Protein AF-A0A7K2X7X2-F1 (afdb_monomer_lite)

Foldseek 3Di:
DDPVLVVLVVVLVVLVVCLVPDPCCVVDLVVVVVSLVVSVVSLLVNLQVDLVSLLVLLVNLLSLLVSPDPVRSVVVLVVSLVSSLVSNVVVVDDDDVCNNCNSVVSNVVSVCVSVVVVVVVVVVVVVVVVVVVVVVVVVVVVVVVVVVVVVVVVVVVVVVVVVVVVVVVVVVD

Secondary structure (DSSP, 8-state):
--HHHHHHHHHHHHHHHHHHH-HHHHH-HHHHHHHHHHHHHHHHHHHHH-GGGGGGHHHHHHHHHHHS-HHHHHHHHHHHHHHHHHHHHHTT----HHHHHHHHHHHHHHHHHHHHHHHHHHHHHHHHHHHHHHHHHHHHHHHHHHHHHHHHHHHHHHHHHHHHHHHHHHT--

Structure (mmCIF, N/CA/C/O backbone):
data_AF-A0A7K2X7X2-F1
#
_entry.id   AF-A0A7K2X7X2-F1
#
loop_
_atom_site.group_PDB
_atom_site.id
_atom_site.type_symbol
_atom_site.label_atom_id
_atom_site.label_alt_id
_atom_site.label_comp_id
_atom_site.label_asym_id
_atom_site.label_entity_id
_atom_site.label_seq_id
_atom_site.pdbx_PDB_ins_code
_atom_site.Cartn_x
_atom_site.Cartn_y
_atom_site.Cartn_z
_atom_site.occupancy
_atom_site.B_iso_or_equiv
_atom_site.auth_seq_id
_atom_site.auth_comp_id
_atom_site.auth_asym_id
_atom_site.auth_atom_id
_atom_site.pdbx_PDB_model_num
ATOM 1 N N . HIS A 1 1 ? 18.789 12.601 -29.238 1.00 53.81 1 HIS A N 1
ATOM 2 C CA . HIS A 1 1 ? 17.573 12.001 -28.653 1.00 53.81 1 HIS A CA 1
ATOM 3 C C . HIS A 1 1 ? 16.660 11.541 -29.780 1.00 53.81 1 HIS A C 1
ATOM 5 O O . HIS A 1 1 ? 16.296 12.354 -30.618 1.00 53.81 1 HIS A O 1
ATOM 11 N N . SER A 1 2 ? 16.408 10.235 -29.891 1.00 69.38 2 SER A N 1
ATOM 12 C CA . SER A 1 2 ? 15.693 9.635 -31.024 1.00 69.38 2 SER A CA 1
ATOM 13 C C . SER A 1 2 ? 14.182 9.876 -30.909 1.00 69.38 2 SER A C 1
ATOM 15 O O . SER A 1 2 ? 13.609 9.716 -29.833 1.00 69.38 2 SER A O 1
ATOM 17 N N . ALA A 1 3 ? 13.518 10.219 -32.018 1.00 77.25 3 ALA A N 1
ATOM 18 C CA . ALA A 1 3 ? 12.056 10.370 -32.086 1.00 77.25 3 ALA A CA 1
ATOM 19 C C . ALA A 1 3 ? 11.293 9.114 -31.602 1.00 77.25 3 ALA A C 1
ATOM 21 O O . ALA A 1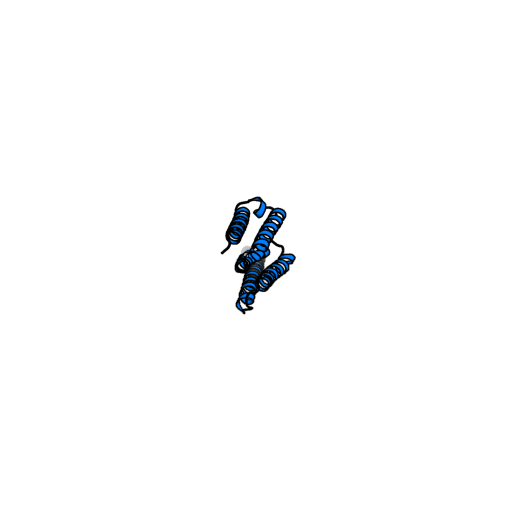 3 ? 10.156 9.195 -31.149 1.00 77.25 3 ALA A O 1
ATOM 22 N N . ALA A 1 4 ? 11.946 7.948 -31.647 1.00 77.50 4 ALA A N 1
ATOM 23 C CA . ALA A 1 4 ? 11.434 6.700 -31.093 1.00 77.50 4 ALA A CA 1
ATOM 24 C C . ALA A 1 4 ? 11.291 6.735 -29.559 1.00 77.50 4 ALA A C 1
ATOM 26 O O . ALA A 1 4 ? 10.305 6.231 -29.026 1.00 77.50 4 ALA A O 1
ATOM 27 N N . GLY A 1 5 ? 12.234 7.356 -28.841 1.00 75.56 5 GLY A N 1
ATOM 28 C CA . GLY A 1 5 ? 12.178 7.463 -27.381 1.00 75.56 5 GLY A CA 1
ATOM 29 C C . GLY A 1 5 ? 11.049 8.379 -26.905 1.00 75.56 5 GLY A C 1
ATOM 30 O O . GLY A 1 5 ? 10.326 8.038 -25.972 1.00 75.56 5 GLY A O 1
ATOM 31 N N . THR A 1 6 ? 10.838 9.509 -27.586 1.00 79.94 6 THR A N 1
ATOM 32 C CA . THR A 1 6 ? 9.730 10.426 -27.272 1.00 79.94 6 THR A CA 1
ATOM 33 C C . THR A 1 6 ? 8.373 9.810 -27.602 1.00 79.94 6 THR A C 1
ATOM 35 O O . THR A 1 6 ? 7.441 9.940 -26.809 1.00 79.94 6 THR A O 1
ATOM 38 N N . ALA A 1 7 ? 8.264 9.075 -28.713 1.00 81.62 7 ALA A N 1
ATOM 39 C CA . ALA A 1 7 ? 7.056 8.327 -29.052 1.00 81.62 7 ALA A CA 1
ATOM 40 C C . ALA A 1 7 ? 6.737 7.246 -28.004 1.00 81.62 7 ALA A C 1
ATOM 42 O O . ALA A 1 7 ? 5.599 7.152 -27.548 1.00 81.62 7 ALA A O 1
ATOM 43 N N . ALA A 1 8 ? 7.733 6.474 -27.557 1.00 79.38 8 ALA A N 1
ATOM 44 C CA . ALA A 1 8 ? 7.544 5.451 -26.527 1.00 79.38 8 ALA A CA 1
ATOM 45 C C . ALA A 1 8 ? 7.138 6.045 -25.164 1.00 79.38 8 ALA A C 1
ATOM 47 O O . ALA A 1 8 ? 6.266 5.495 -24.482 1.00 79.38 8 ALA A O 1
ATOM 48 N N . ALA A 1 9 ? 7.706 7.196 -24.789 1.00 81.56 9 ALA A N 1
ATOM 49 C CA . ALA A 1 9 ? 7.307 7.928 -23.588 1.00 81.56 9 ALA A CA 1
ATOM 50 C C . ALA A 1 9 ? 5.863 8.443 -23.684 1.00 81.56 9 ALA A C 1
ATOM 52 O O . ALA A 1 9 ? 5.085 8.265 -22.746 1.00 81.56 9 ALA A O 1
ATOM 53 N N . ALA A 1 10 ? 5.474 9.009 -24.832 1.00 83.75 10 ALA A N 1
ATOM 54 C CA . ALA A 1 10 ? 4.109 9.469 -25.074 1.00 83.75 10 ALA A CA 1
ATOM 55 C C . ALA A 1 10 ? 3.097 8.313 -25.027 1.00 83.75 10 ALA A C 1
ATOM 57 O O . ALA A 1 10 ? 2.053 8.441 -24.390 1.00 83.75 10 ALA A O 1
ATOM 58 N N . VAL A 1 11 ? 3.426 7.161 -25.624 1.00 83.62 11 VAL A N 1
ATOM 59 C CA . VAL A 1 11 ? 2.599 5.944 -25.558 1.0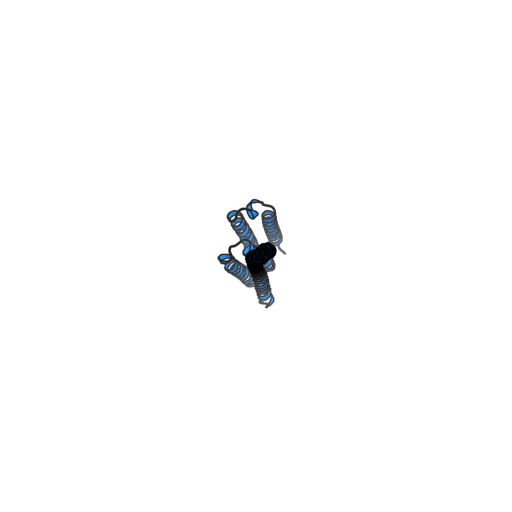0 83.62 11 VAL A CA 1
ATOM 60 C C . VAL A 1 11 ? 2.459 5.461 -24.117 1.00 83.62 11 VAL A C 1
ATOM 62 O O . VAL A 1 11 ? 1.346 5.203 -23.668 1.00 83.62 11 VAL A O 1
ATOM 65 N N . THR A 1 12 ? 3.554 5.393 -23.359 1.00 82.94 12 THR A N 1
ATOM 66 C CA . THR A 1 12 ? 3.519 4.961 -21.952 1.00 82.94 12 THR A CA 1
ATOM 67 C C . THR A 1 12 ? 2.684 5.917 -21.096 1.00 82.94 12 THR A C 1
ATOM 69 O O . THR A 1 12 ? 1.863 5.471 -20.294 1.00 82.94 12 THR A O 1
ATOM 72 N N . GLY A 1 13 ? 2.818 7.230 -21.312 1.00 81.94 13 GLY A N 1
ATOM 73 C CA . GLY A 1 13 ? 1.994 8.246 -20.657 1.00 81.94 13 GLY A CA 1
ATOM 74 C C . GLY A 1 13 ? 0.509 8.133 -21.017 1.00 81.94 13 GLY A C 1
ATOM 75 O O . GLY A 1 13 ? -0.345 8.212 -20.135 1.00 81.94 13 GLY A O 1
ATOM 76 N N . ALA A 1 14 ? 0.187 7.873 -22.286 1.00 83.00 14 ALA A N 1
ATOM 77 C CA . ALA A 1 14 ? -1.187 7.669 -22.740 1.00 83.00 14 ALA A CA 1
ATOM 78 C C . ALA A 1 14 ? -1.810 6.395 -22.147 1.00 83.00 14 ALA A C 1
ATOM 80 O O . ALA A 1 14 ? -2.950 6.429 -21.687 1.00 83.00 14 ALA A O 1
ATOM 81 N N . VAL A 1 15 ? -1.060 5.287 -22.088 1.00 83.56 15 VAL A N 1
ATOM 82 C CA . VAL A 1 15 ? -1.498 4.046 -21.428 1.00 83.56 15 VAL A CA 1
ATOM 83 C C . VAL A 1 15 ? -1.739 4.292 -19.940 1.00 83.56 15 VAL A C 1
ATOM 85 O O . VAL A 1 15 ? -2.758 3.848 -19.405 1.00 83.56 15 VAL A O 1
ATOM 88 N N . TYR A 1 16 ? -0.852 5.039 -19.277 1.00 83.50 16 TYR A N 1
ATOM 89 C CA . TYR A 1 16 ? -1.020 5.408 -17.874 1.00 83.50 16 TYR A CA 1
ATOM 90 C C . TYR A 1 16 ? -2.309 6.217 -17.648 1.00 83.50 16 TYR A C 1
ATOM 92 O O . TYR A 1 16 ? -3.140 5.838 -16.820 1.00 83.50 16 TYR A O 1
ATOM 100 N N . ALA A 1 17 ? -2.522 7.276 -18.438 1.00 82.00 17 ALA A N 1
ATOM 101 C CA . ALA A 1 17 ? -3.706 8.130 -18.352 1.00 82.00 17 ALA A CA 1
ATOM 102 C C . ALA A 1 17 ? -5.005 7.369 -18.674 1.00 82.00 17 ALA A C 1
ATOM 104 O O . ALA A 1 17 ? -6.019 7.533 -17.992 1.00 82.00 17 ALA A O 1
ATOM 105 N N . ALA A 1 18 ? -4.981 6.479 -19.669 1.00 79.88 18 ALA A N 1
ATOM 106 C CA . ALA A 1 18 ? -6.123 5.629 -19.988 1.00 79.88 18 ALA A CA 1
ATOM 107 C C . ALA A 1 18 ? -6.530 4.775 -18.777 1.00 79.88 18 ALA A C 1
ATOM 109 O O . ALA A 1 18 ? -7.711 4.683 -18.456 1.00 79.88 18 ALA A O 1
ATOM 110 N N . GLY A 1 19 ? -5.568 4.226 -18.033 1.00 75.44 19 GLY A N 1
ATOM 111 C CA . GLY A 1 19 ? -5.849 3.466 -16.814 1.00 75.44 19 GLY A CA 1
ATOM 112 C C . GLY A 1 19 ? -6.522 4.272 -15.711 1.00 75.44 19 GLY A C 1
ATOM 113 O O . GLY A 1 19 ? -7.444 3.771 -15.069 1.00 75.44 19 GLY A O 1
ATOM 114 N N . SER A 1 20 ? -6.107 5.528 -15.510 1.00 74.06 20 SER A N 1
ATOM 115 C CA . SER A 1 20 ? -6.731 6.404 -14.510 1.00 74.06 20 SER A CA 1
ATOM 116 C C . SER A 1 20 ? -8.150 6.833 -14.888 1.00 74.06 20 SER A C 1
ATOM 118 O O . SER A 1 20 ? -8.965 7.079 -13.999 1.00 74.06 20 SER A O 1
ATOM 120 N N . HIS A 1 21 ? -8.459 6.898 -16.186 1.00 74.94 21 HIS A N 1
ATOM 121 C CA . HIS A 1 21 ? -9.760 7.344 -16.689 1.00 74.94 21 HIS A CA 1
ATOM 122 C C . HIS A 1 21 ? -10.742 6.211 -17.000 1.00 74.94 21 HIS A C 1
ATOM 124 O O . HIS A 1 21 ? -11.929 6.486 -17.145 1.00 74.94 21 HIS A O 1
ATOM 130 N N . LEU A 1 22 ? -10.294 4.954 -17.077 1.00 74.38 22 LEU A N 1
ATOM 131 C CA . LEU A 1 22 ? -11.150 3.808 -17.385 1.00 74.38 22 LEU A CA 1
ATOM 132 C C . LEU A 1 22 ? -11.790 3.225 -16.107 1.00 74.38 22 LEU A C 1
ATOM 134 O O . LEU A 1 22 ? -11.104 2.569 -15.317 1.00 74.38 22 LEU A O 1
ATOM 138 N N . PRO A 1 23 ? -13.122 3.353 -15.915 1.00 70.12 23 PRO A N 1
ATOM 139 C CA . PRO A 1 23 ? -13.826 2.767 -14.769 1.00 70.12 23 PRO A CA 1
ATOM 140 C C . PRO A 1 23 ? -13.592 1.255 -14.564 1.00 70.12 23 PRO A C 1
ATOM 142 O O . PRO A 1 23 ? -13.453 0.846 -13.409 1.00 70.12 23 PRO A O 1
ATOM 145 N N . PRO A 1 24 ? -13.479 0.415 -15.623 1.00 69.75 24 PRO A N 1
ATOM 146 C CA . PRO A 1 24 ? -13.224 -1.021 -15.481 1.00 69.75 24 PRO A CA 1
ATOM 147 C C . PRO A 1 24 ? -11.922 -1.362 -14.753 1.00 69.75 24 PRO A C 1
ATOM 149 O O . PRO A 1 24 ? -11.857 -2.377 -14.064 1.00 69.75 24 PRO A O 1
ATOM 152 N N . VAL A 1 25 ? -10.889 -0.521 -14.882 1.00 71.19 25 VAL A N 1
ATOM 153 C CA . VAL A 1 25 ? -9.590 -0.719 -14.217 1.00 71.19 25 VAL A CA 1
ATOM 154 C C . VAL A 1 25 ? -9.730 -0.546 -12.703 1.00 71.19 25 VAL A C 1
ATOM 156 O O . VAL A 1 25 ? -9.053 -1.226 -11.938 1.00 71.19 25 VAL A O 1
ATOM 159 N N . ARG A 1 26 ? -10.662 0.306 -12.257 1.00 69.69 26 ARG A N 1
A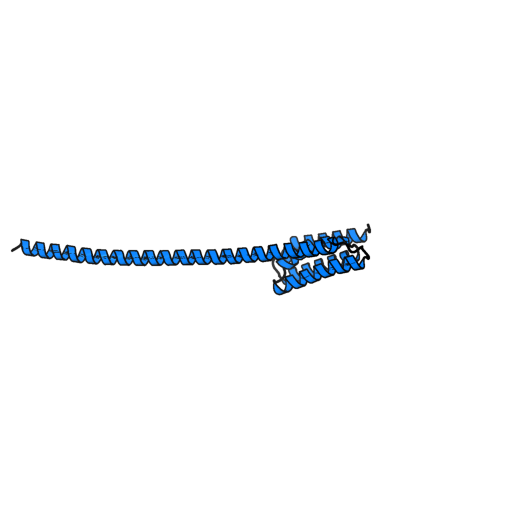TOM 160 C CA . ARG A 1 26 ? -10.931 0.542 -10.830 1.00 69.69 26 ARG A CA 1
ATOM 161 C C . ARG A 1 26 ? -11.845 -0.520 -10.216 1.00 69.69 26 ARG A C 1
ATOM 163 O O . ARG A 1 26 ? -11.775 -0.749 -9.014 1.00 69.69 26 ARG A O 1
ATOM 170 N N . THR A 1 27 ? -12.695 -1.164 -11.016 1.00 74.62 27 THR A N 1
ATOM 171 C CA . THR A 1 27 ? -13.718 -2.107 -10.528 1.00 74.62 27 THR A CA 1
ATOM 172 C C . THR A 1 27 ? -13.347 -3.578 -10.710 1.00 74.62 27 THR A C 1
ATOM 174 O O . THR A 1 27 ? -13.794 -4.415 -9.927 1.00 74.62 27 THR A O 1
ATOM 177 N N . SER A 1 28 ? -12.512 -3.925 -11.697 1.00 83.81 28 SER A N 1
ATOM 178 C CA . SER A 1 28 ? -12.155 -5.313 -12.012 1.00 83.81 28 SER A CA 1
ATOM 179 C C . SER A 1 28 ? -10.662 -5.591 -11.845 1.00 83.81 28 SER A C 1
ATOM 181 O O . SER A 1 28 ? -9.820 -5.040 -12.554 1.00 83.81 28 SER A O 1
ATOM 183 N N . ARG A 1 29 ? -10.327 -6.564 -10.981 1.00 79.75 29 ARG A N 1
ATOM 184 C CA . ARG A 1 29 ? -8.942 -7.044 -10.797 1.00 79.75 29 ARG A CA 1
ATOM 185 C C . ARG A 1 29 ? -8.308 -7.552 -12.093 1.00 79.75 29 ARG A C 1
ATOM 187 O O . ARG A 1 29 ? -7.110 -7.383 -12.285 1.00 79.75 29 ARG A O 1
ATOM 194 N N . ARG A 1 30 ? -9.090 -8.185 -12.977 1.00 83.31 30 ARG A N 1
ATOM 195 C CA . ARG A 1 30 ? -8.577 -8.692 -14.261 1.00 83.31 30 ARG A CA 1
ATOM 196 C C . ARG A 1 30 ? -8.227 -7.544 -15.203 1.00 83.31 30 ARG A C 1
ATOM 198 O O . ARG A 1 30 ? -7.156 -7.569 -15.793 1.00 83.31 30 ARG A O 1
ATOM 205 N N . ALA A 1 31 ? -9.090 -6.531 -15.297 1.00 83.50 31 ALA A N 1
ATOM 206 C CA . ALA A 1 31 ? -8.824 -5.349 -16.115 1.00 83.50 31 ALA A CA 1
ATOM 207 C C . ALA A 1 31 ? -7.597 -4.580 -15.602 1.00 83.50 31 ALA A C 1
ATOM 209 O O . ALA A 1 31 ? -6.744 -4.203 -16.398 1.00 83.50 31 ALA A O 1
ATOM 210 N N . ALA A 1 32 ? -7.459 -4.437 -14.279 1.00 82.88 32 ALA A N 1
ATOM 211 C CA . ALA A 1 32 ? -6.273 -3.850 -13.661 1.00 82.88 32 ALA A CA 1
ATOM 212 C C . ALA A 1 32 ? -4.988 -4.632 -13.969 1.00 82.88 32 ALA A C 1
ATOM 214 O O . ALA A 1 32 ? -3.976 -4.029 -14.311 1.00 82.88 32 ALA A O 1
ATOM 215 N N . ALA A 1 33 ? -5.029 -5.967 -13.894 1.00 83.50 33 ALA A N 1
ATOM 216 C CA . ALA A 1 33 ? -3.878 -6.810 -14.205 1.00 83.50 33 ALA A CA 1
ATOM 217 C C . ALA A 1 33 ? -3.475 -6.727 -15.687 1.00 83.50 33 ALA A C 1
ATOM 219 O O . ALA A 1 33 ? -2.290 -6.612 -15.988 1.00 83.50 33 ALA A O 1
ATOM 220 N N . VAL A 1 34 ? -4.448 -6.741 -16.606 1.00 86.88 34 VAL A N 1
ATOM 221 C CA . VAL A 1 34 ? -4.193 -6.577 -18.048 1.00 86.88 34 VAL A CA 1
ATOM 222 C C . VAL A 1 34 ? -3.600 -5.202 -18.332 1.00 86.88 34 VAL A C 1
ATOM 224 O O . VAL A 1 34 ? -2.576 -5.109 -19.000 1.00 86.88 34 VAL A O 1
ATOM 227 N N . TRP A 1 35 ? -4.196 -4.140 -17.786 1.00 88.69 35 TRP A N 1
ATOM 228 C CA . TRP A 1 35 ? -3.694 -2.780 -17.956 1.00 88.69 35 TRP A CA 1
ATOM 229 C C . TRP A 1 35 ? -2.269 -2.617 -17.410 1.00 88.69 35 TRP A C 1
ATOM 231 O O . TRP A 1 35 ? -1.413 -2.063 -18.096 1.00 88.69 35 TRP A O 1
ATOM 241 N N . LEU A 1 36 ? -1.983 -3.169 -16.227 1.00 86.94 36 LEU A N 1
ATOM 242 C CA . LEU A 1 36 ? -0.636 -3.158 -15.661 1.00 86.94 36 LEU A CA 1
ATOM 243 C C . LEU A 1 36 ? 0.355 -3.942 -16.531 1.00 86.94 36 LEU A C 1
ATOM 245 O O . LEU A 1 36 ? 1.493 -3.511 -16.693 1.00 86.94 36 LEU A O 1
ATOM 249 N N . GLY A 1 37 ? -0.072 -5.068 -17.110 1.00 86.88 37 GLY A N 1
ATOM 250 C CA . GLY A 1 37 ? 0.731 -5.841 -18.056 1.00 86.88 37 GLY A CA 1
ATOM 251 C C . GLY A 1 37 ? 1.068 -5.046 -19.319 1.00 86.88 37 GLY A C 1
ATOM 252 O O . GLY A 1 37 ? 2.224 -5.023 -19.731 1.00 86.88 37 GLY A O 1
ATOM 253 N N . VAL A 1 38 ? 0.089 -4.337 -19.891 1.00 87.69 38 VAL A N 1
ATOM 254 C CA . VAL A 1 38 ? 0.293 -3.459 -21.058 1.00 87.69 38 VAL A CA 1
ATOM 255 C C . VAL A 1 38 ? 1.237 -2.304 -20.719 1.00 87.69 38 VAL A C 1
ATOM 257 O O . VAL A 1 38 ? 2.159 -2.032 -21.485 1.00 87.69 38 VAL A O 1
ATOM 260 N N . LEU A 1 39 ? 1.058 -1.666 -19.560 1.00 88.56 39 LEU A N 1
ATOM 261 C CA . LEU A 1 39 ? 1.930 -0.585 -19.095 1.00 88.56 39 LEU A CA 1
ATOM 262 C C . LEU A 1 39 ? 3.364 -1.075 -18.826 1.00 88.56 39 LEU A C 1
ATOM 264 O O . LEU A 1 39 ? 4.333 -0.402 -19.170 1.00 88.56 39 LEU A O 1
ATOM 268 N N . GLY A 1 40 ? 3.514 -2.266 -18.243 1.00 87.56 40 GLY A N 1
ATOM 269 C CA . GLY A 1 40 ? 4.815 -2.902 -18.043 1.00 87.56 40 GLY A CA 1
ATOM 270 C C . GLY A 1 40 ? 5.497 -3.243 -19.367 1.00 87.56 40 GLY A C 1
ATOM 271 O O . GLY A 1 40 ? 6.683 -2.974 -19.532 1.00 87.56 40 GLY A O 1
ATOM 272 N N . ALA A 1 41 ? 4.750 -3.768 -20.341 1.00 88.25 41 ALA A N 1
ATOM 273 C CA . ALA A 1 41 ? 5.269 -4.068 -21.671 1.00 88.25 41 ALA A CA 1
ATOM 274 C C . ALA A 1 41 ? 5.704 -2.799 -22.424 1.00 88.25 41 ALA A C 1
ATOM 276 O O . ALA A 1 41 ? 6.789 -2.783 -23.004 1.00 88.25 41 ALA A O 1
ATOM 277 N N . SER A 1 42 ? 4.915 -1.717 -22.377 1.00 88.19 42 SER A N 1
ATOM 278 C CA . SER A 1 42 ? 5.301 -0.445 -23.004 1.00 88.19 42 SER A CA 1
ATOM 279 C C . SER A 1 42 ? 6.555 0.145 -22.358 1.00 88.19 42 SER A C 1
ATOM 281 O O . SER A 1 42 ? 7.435 0.651 -23.052 1.00 88.19 42 SER A O 1
ATOM 283 N N . TRP A 1 43 ? 6.679 0.018 -21.035 1.00 89.06 43 TRP A N 1
ATOM 284 C CA . TRP A 1 43 ? 7.870 0.436 -20.308 1.00 89.06 43 TRP A CA 1
ATOM 285 C C . TRP A 1 43 ? 9.109 -0.402 -20.659 1.00 89.06 43 TRP A C 1
ATOM 287 O O . TRP A 1 43 ? 10.180 0.166 -20.857 1.00 89.06 43 TRP A O 1
ATOM 297 N N . LEU A 1 44 ? 8.976 -1.724 -20.813 1.00 88.12 44 LEU A N 1
ATOM 298 C CA . LEU A 1 44 ? 10.071 -2.591 -21.270 1.00 88.12 44 LEU A CA 1
ATOM 299 C C . LEU A 1 44 ? 10.565 -2.203 -22.671 1.00 88.12 44 LEU A C 1
ATOM 301 O O . LEU A 1 44 ? 11.770 -2.151 -22.902 1.00 88.12 44 LEU A O 1
ATOM 305 N N . VAL A 1 45 ? 9.654 -1.865 -23.590 1.00 87.06 45 VAL A N 1
ATOM 306 C CA . VAL A 1 45 ? 10.032 -1.329 -24.909 1.00 87.06 45 VAL A CA 1
ATOM 307 C C . VAL A 1 45 ? 10.819 -0.028 -24.751 1.00 87.06 45 VAL A C 1
ATOM 309 O O . VAL A 1 45 ? 11.830 0.169 -25.418 1.00 87.06 45 VAL A O 1
ATOM 312 N N . MET A 1 46 ? 10.397 0.844 -23.836 1.00 83.75 46 MET A N 1
ATOM 313 C CA . MET A 1 46 ? 11.094 2.096 -23.555 1.00 83.75 46 MET A CA 1
ATOM 314 C C . MET A 1 46 ? 12.496 1.861 -22.980 1.00 83.75 46 MET A C 1
ATOM 316 O O . MET A 1 46 ? 13.432 2.546 -23.386 1.00 83.75 46 MET A O 1
ATOM 320 N N . LEU A 1 47 ? 12.657 0.859 -22.108 1.00 85.44 47 LEU A N 1
ATOM 321 C CA . LEU A 1 47 ? 13.962 0.440 -21.601 1.00 85.44 47 LEU A CA 1
ATOM 322 C C . LEU A 1 47 ? 14.905 0.026 -22.725 1.00 85.44 47 LEU A C 1
ATOM 324 O O . LEU A 1 47 ? 16.068 0.381 -22.639 1.00 85.44 47 LEU A O 1
ATOM 328 N N . CYS A 1 48 ? 14.434 -0.665 -23.766 1.00 85.12 48 CYS A N 1
ATOM 329 C CA . CYS A 1 48 ? 15.264 -1.037 -24.919 1.00 85.12 48 CYS A CA 1
ATOM 330 C C . CYS A 1 48 ? 15.677 0.154 -25.802 1.00 85.12 48 CYS A C 1
ATOM 332 O O . CYS A 1 48 ? 16.579 0.015 -26.624 1.00 85.12 48 CYS A O 1
ATOM 334 N N . LEU A 1 49 ? 14.991 1.295 -25.686 1.00 84.00 49 LEU A N 1
ATOM 335 C CA . LEU A 1 49 ? 15.229 2.487 -26.506 1.00 84.00 49 LEU A CA 1
ATOM 336 C C . LEU A 1 49 ? 16.065 3.547 -25.783 1.00 84.00 49 LEU A C 1
ATOM 338 O O . LEU A 1 49 ? 16.738 4.346 -26.437 1.00 84.00 49 LEU A O 1
ATOM 342 N N . THR A 1 50 ? 15.970 3.615 -24.454 1.00 81.62 50 THR A N 1
ATOM 343 C CA . THR A 1 50 ? 16.657 4.622 -23.644 1.00 81.62 50 THR A CA 1
ATOM 344 C C . THR A 1 50 ? 16.952 4.123 -22.232 1.00 81.62 50 THR A C 1
ATOM 346 O O . THR A 1 50 ? 16.078 3.612 -21.529 1.00 81.62 50 THR A O 1
ATOM 349 N N . ALA A 1 51 ? 18.177 4.376 -21.768 1.00 77.56 51 ALA A N 1
ATOM 350 C CA . ALA A 1 51 ? 18.584 4.104 -20.393 1.00 77.56 51 ALA A CA 1
ATOM 351 C C . ALA A 1 51 ? 17.800 4.950 -19.368 1.00 77.56 51 ALA A C 1
ATOM 353 O O . ALA A 1 51 ? 17.589 4.511 -18.240 1.00 77.56 51 ALA A O 1
ATOM 354 N N . GLU A 1 52 ? 17.304 6.135 -19.749 1.00 78.25 52 GLU A N 1
ATOM 355 C CA . GLU A 1 52 ? 16.552 7.026 -18.847 1.00 78.25 52 GLU A CA 1
ATOM 356 C C . GLU A 1 52 ? 15.179 6.473 -18.439 1.00 78.25 52 GLU A C 1
ATOM 358 O O . GLU A 1 52 ? 14.594 6.924 -17.453 1.00 78.25 52 GLU A O 1
ATOM 363 N N . ALA A 1 53 ? 14.675 5.446 -19.132 1.00 80.56 53 ALA A N 1
ATOM 364 C CA . ALA A 1 53 ? 13.421 4.789 -18.774 1.00 80.56 53 ALA A CA 1
ATOM 365 C C . ALA A 1 53 ? 13.451 4.152 -17.371 1.00 80.56 53 ALA A C 1
ATOM 367 O O . ALA A 1 53 ? 12.387 3.900 -16.800 1.00 80.56 53 ALA A O 1
ATOM 368 N N . LEU A 1 54 ? 14.636 3.964 -16.774 1.00 80.88 54 LEU A N 1
ATOM 369 C CA . LEU A 1 54 ? 14.799 3.488 -15.397 1.00 80.88 54 LEU A CA 1
ATOM 370 C C . LEU A 1 54 ? 13.999 4.330 -14.384 1.00 80.88 54 LEU A C 1
ATOM 372 O O . LEU A 1 54 ? 13.453 3.783 -13.428 1.00 80.88 54 LEU A O 1
ATOM 376 N N . TRP A 1 55 ? 13.861 5.643 -14.609 1.00 80.50 55 TRP A N 1
ATOM 377 C CA . TRP A 1 55 ? 13.174 6.554 -13.687 1.00 80.50 55 TRP A CA 1
ATOM 378 C C . TRP A 1 55 ? 11.664 6.300 -13.610 1.00 80.50 55 TRP A C 1
ATOM 380 O O . TRP A 1 55 ? 11.034 6.568 -12.587 1.00 80.50 55 TRP A O 1
ATOM 390 N N . VAL A 1 56 ? 11.084 5.704 -14.654 1.00 81.69 56 VAL A N 1
ATOM 391 C CA . VAL A 1 56 ? 9.658 5.341 -14.704 1.00 81.69 56 VAL A CA 1
ATOM 392 C C . VAL A 1 56 ? 9.356 4.071 -13.893 1.00 81.69 56 VAL A C 1
ATOM 394 O O . VAL A 1 56 ? 8.198 3.801 -13.576 1.00 81.69 56 VAL A O 1
ATOM 397 N N . ALA A 1 57 ? 10.383 3.337 -13.446 1.00 84.44 57 ALA A N 1
ATOM 398 C CA . ALA A 1 57 ? 10.207 2.196 -12.549 1.00 84.44 57 ALA A CA 1
ATOM 399 C C . ALA A 1 57 ? 9.572 2.598 -11.206 1.00 84.44 57 ALA A C 1
ATOM 401 O O . ALA A 1 57 ? 8.798 1.831 -10.639 1.00 84.44 57 ALA A O 1
ATOM 402 N N . PHE A 1 58 ? 9.846 3.811 -10.711 1.00 81.56 58 PHE A N 1
ATOM 403 C CA . PHE A 1 58 ? 9.356 4.247 -9.403 1.00 81.56 58 PHE A CA 1
ATOM 404 C C . PHE A 1 58 ? 7.819 4.319 -9.327 1.00 81.56 58 PHE A C 1
ATOM 406 O O . PHE A 1 58 ? 7.245 3.637 -8.474 1.00 81.56 58 PHE A O 1
ATOM 413 N N . PRO A 1 59 ? 7.113 5.036 -10.226 1.00 83.31 59 PRO A N 1
ATOM 414 C CA . PRO A 1 59 ? 5.653 4.964 -10.301 1.00 83.31 59 PRO A CA 1
ATOM 415 C C . PRO A 1 59 ? 5.110 3.539 -10.487 1.00 83.31 59 PRO A C 1
ATOM 417 O O . PRO A 1 59 ? 4.083 3.193 -9.902 1.00 83.31 59 PRO A O 1
ATOM 420 N N . LEU A 1 60 ? 5.805 2.693 -11.260 1.00 84.75 60 LEU A N 1
ATOM 421 C CA . LEU A 1 60 ? 5.401 1.299 -11.465 1.00 84.75 60 LEU A CA 1
ATOM 422 C C . LEU A 1 60 ? 5.451 0.485 -10.170 1.00 84.75 60 LEU A C 1
ATOM 424 O O . LEU A 1 60 ? 4.552 -0.325 -9.951 1.00 84.75 60 LEU A O 1
ATOM 428 N N . TYR A 1 61 ? 6.421 0.724 -9.282 1.00 85.62 61 TYR A N 1
ATOM 429 C CA . TYR A 1 61 ? 6.473 0.054 -7.980 1.00 85.62 61 TYR A CA 1
ATOM 430 C C . TYR A 1 61 ? 5.232 0.353 -7.141 1.00 85.62 61 TYR A C 1
ATOM 432 O O . TYR A 1 61 ? 4.614 -0.570 -6.611 1.00 85.62 61 TYR A O 1
ATOM 440 N N . PHE A 1 62 ? 4.823 1.623 -7.055 1.00 82.50 62 PHE A N 1
ATOM 441 C CA . PHE A 1 62 ? 3.599 1.999 -6.340 1.00 82.50 62 PHE A CA 1
ATOM 442 C C . PHE A 1 62 ? 2.383 1.297 -6.925 1.00 82.50 62 PHE A C 1
ATOM 444 O O . PHE A 1 62 ? 1.567 0.740 -6.195 1.00 82.50 62 PHE A O 1
ATOM 451 N N . LEU A 1 63 ? 2.291 1.285 -8.249 1.00 84.00 63 LEU A N 1
ATOM 452 C CA . LEU A 1 63 ? 1.170 0.701 -8.957 1.00 84.00 63 LEU A CA 1
ATOM 453 C C . LEU A 1 63 ? 1.090 -0.821 -8.764 1.00 84.00 63 LEU A C 1
ATOM 455 O O . LEU A 1 63 ? 0.015 -1.357 -8.503 1.00 84.00 63 LEU A O 1
ATOM 459 N N . GLN A 1 64 ? 2.231 -1.510 -8.810 1.00 84.31 64 GLN A N 1
ATOM 460 C CA . GLN A 1 64 ? 2.344 -2.940 -8.522 1.00 84.31 64 GLN A CA 1
ATOM 461 C C . GLN A 1 64 ? 1.973 -3.245 -7.071 1.00 84.31 64 GLN A C 1
ATOM 463 O O . GLN A 1 64 ? 1.183 -4.151 -6.826 1.00 84.31 64 GLN A O 1
ATOM 468 N N . LEU A 1 65 ? 2.480 -2.481 -6.102 1.00 83.31 65 LEU A N 1
ATOM 469 C CA . LEU A 1 65 ? 2.153 -2.682 -4.690 1.00 83.31 65 LEU A CA 1
ATOM 470 C C . LEU A 1 65 ? 0.680 -2.401 -4.363 1.00 83.31 65 LEU A C 1
ATOM 472 O O . LEU A 1 65 ? 0.142 -3.027 -3.452 1.00 83.31 65 LEU A O 1
ATOM 476 N N . HIS A 1 66 ? 0.033 -1.485 -5.088 1.00 81.75 66 HIS A N 1
ATOM 477 C CA . HIS A 1 66 ? -1.359 -1.107 -4.841 1.00 81.75 66 HIS A CA 1
ATOM 478 C C . HIS A 1 66 ? -2.371 -2.010 -5.562 1.00 81.75 66 HIS A C 1
ATOM 480 O O . HIS A 1 66 ? -3.443 -2.284 -5.025 1.00 81.75 66 HIS A O 1
ATOM 486 N N . LEU A 1 67 ? -2.051 -2.478 -6.776 1.00 80.44 67 LEU A N 1
ATOM 487 C CA . LEU A 1 67 ? -2.961 -3.294 -7.589 1.00 80.44 67 LEU A CA 1
ATOM 488 C C . LEU A 1 67 ? -2.770 -4.800 -7.392 1.00 80.44 67 LEU A C 1
ATOM 490 O O . LEU A 1 67 ? -3.738 -5.553 -7.539 1.00 80.44 67 LEU A O 1
ATOM 494 N N . LEU A 1 68 ? -1.552 -5.266 -7.085 1.00 80.56 68 LEU A N 1
ATOM 495 C CA . LEU A 1 68 ? -1.301 -6.696 -6.899 1.00 80.56 68 LEU A CA 1
ATOM 496 C C . LEU A 1 68 ? -1.524 -7.121 -5.445 1.00 80.56 68 LEU A C 1
ATOM 498 O O . LEU A 1 68 ? -1.238 -6.376 -4.508 1.00 80.56 68 LEU A O 1
ATOM 502 N N . PRO A 1 69 ? -1.965 -8.373 -5.227 1.00 80.19 69 PRO A N 1
ATOM 503 C CA . PRO A 1 69 ? -1.920 -8.984 -3.906 1.00 80.19 69 PRO A CA 1
ATOM 504 C C . PRO A 1 69 ? -0.490 -8.964 -3.351 1.00 80.19 69 PRO A C 1
ATOM 506 O O . PRO A 1 69 ? 0.452 -9.214 -4.102 1.00 80.19 69 PRO A O 1
ATOM 509 N N . ALA A 1 70 ? -0.334 -8.794 -2.034 1.00 78.12 70 ALA A N 1
ATOM 510 C CA . ALA A 1 70 ? 0.973 -8.708 -1.366 1.00 78.12 70 ALA A CA 1
ATOM 511 C C . ALA A 1 70 ? 1.950 -9.848 -1.732 1.00 78.12 70 ALA A C 1
ATOM 513 O O . ALA A 1 70 ? 3.150 -9.629 -1.853 1.00 78.12 70 ALA A O 1
ATOM 514 N N . ARG A 1 71 ? 1.429 -11.057 -1.985 1.00 82.44 71 ARG A N 1
ATOM 515 C CA . ARG A 1 71 ? 2.214 -12.222 -2.438 1.00 82.44 71 ARG A CA 1
ATOM 516 C C . ARG A 1 71 ? 2.913 -12.032 -3.792 1.00 82.44 71 ARG A C 1
ATOM 518 O O . ARG A 1 71 ? 3.955 -12.629 -4.018 1.00 82.44 71 ARG A O 1
ATOM 525 N N . TRP A 1 72 ? 2.334 -11.236 -4.690 1.00 84.88 72 TRP A N 1
ATOM 526 C CA . TRP A 1 72 ? 2.848 -11.010 -6.046 1.00 84.88 72 TRP A CA 1
ATOM 527 C C . TRP A 1 72 ? 3.493 -9.637 -6.215 1.00 84.88 72 TRP A C 1
ATOM 529 O O . TRP A 1 72 ? 4.235 -9.427 -7.169 1.00 84.88 72 TRP A O 1
ATOM 539 N N . SER A 1 73 ? 3.235 -8.704 -5.302 1.00 83.88 73 SER A N 1
ATOM 540 C CA . SER A 1 73 ? 3.734 -7.345 -5.439 1.00 83.88 73 SER A CA 1
ATOM 541 C C . SER A 1 73 ? 5.243 -7.241 -5.192 1.00 83.88 73 SER A C 1
ATOM 543 O O . SER A 1 73 ? 5.935 -6.620 -5.991 1.00 83.88 73 SER A O 1
ATOM 545 N N . LEU A 1 74 ? 5.784 -7.918 -4.170 1.00 84.69 74 LEU A N 1
ATOM 546 C CA . LEU A 1 74 ? 7.234 -7.973 -3.934 1.00 84.69 74 LEU A CA 1
ATOM 547 C C . LEU A 1 74 ? 8.023 -8.572 -5.114 1.00 84.69 74 LEU A C 1
ATOM 549 O O . LEU A 1 74 ? 8.966 -7.920 -5.566 1.00 84.69 74 LEU A O 1
ATOM 553 N N . PRO A 1 75 ? 7.675 -9.763 -5.651 1.00 87.94 75 PRO A N 1
ATOM 554 C CA . PRO A 1 75 ? 8.401 -10.305 -6.797 1.00 87.94 75 PRO A CA 1
ATOM 555 C C . PRO A 1 75 ? 8.247 -9.436 -8.053 1.00 87.94 75 PRO A C 1
ATOM 557 O O . PRO A 1 75 ? 9.200 -9.328 -8.817 1.00 87.94 75 PRO A O 1
ATOM 560 N N . ALA A 1 76 ? 7.106 -8.764 -8.256 1.00 87.12 76 ALA A N 1
ATOM 561 C CA . ALA A 1 76 ? 6.934 -7.827 -9.369 1.00 87.12 76 ALA A CA 1
ATOM 562 C C . ALA A 1 76 ? 7.848 -6.593 -9.249 1.00 87.12 76 ALA A C 1
ATOM 564 O O . ALA A 1 76 ? 8.487 -6.207 -10.231 1.00 87.12 76 ALA A O 1
ATOM 565 N N . VAL A 1 77 ? 7.971 -6.022 -8.046 1.00 87.44 77 VAL A N 1
ATOM 566 C CA . VAL A 1 77 ? 8.890 -4.904 -7.770 1.00 87.44 77 VAL A CA 1
ATOM 567 C C . VAL A 1 77 ? 10.336 -5.338 -7.991 1.00 87.44 77 VAL A C 1
ATOM 569 O O . VAL A 1 77 ? 11.081 -4.642 -8.676 1.00 87.44 77 VAL A O 1
ATOM 572 N N . ALA A 1 78 ? 10.722 -6.513 -7.483 1.00 87.19 78 ALA A N 1
ATOM 573 C CA . ALA A 1 78 ? 12.062 -7.062 -7.676 1.00 87.19 78 ALA A CA 1
ATOM 574 C C . ALA A 1 78 ? 12.379 -7.298 -9.162 1.00 87.19 78 ALA A C 1
ATOM 576 O O . ALA A 1 78 ? 13.456 -6.929 -9.627 1.00 87.19 78 ALA A O 1
ATOM 577 N N . LEU A 1 79 ? 11.426 -7.848 -9.923 1.00 90.56 79 LEU A N 1
ATOM 578 C CA . LEU A 1 79 ? 11.560 -8.050 -11.366 1.00 90.56 79 LEU A CA 1
ATOM 579 C C . LEU A 1 79 ? 11.734 -6.719 -12.105 1.00 90.56 79 LEU A C 1
ATOM 581 O O . LEU A 1 79 ? 12.589 -6.602 -12.975 1.00 90.56 79 LEU A O 1
ATOM 585 N N . THR A 1 80 ? 10.948 -5.709 -11.739 1.00 88.25 80 THR A N 1
ATOM 586 C CA . THR A 1 80 ? 10.987 -4.381 -12.366 1.00 88.25 80 THR A CA 1
ATOM 587 C C . THR A 1 80 ? 12.300 -3.662 -12.048 1.00 88.25 80 THR A C 1
ATOM 589 O O . THR A 1 80 ? 12.932 -3.114 -12.948 1.00 88.25 80 THR A O 1
ATOM 592 N N . ALA A 1 81 ? 12.773 -3.736 -10.800 1.00 87.19 81 ALA A N 1
ATOM 593 C CA . ALA A 1 81 ? 14.078 -3.207 -10.408 1.00 87.19 81 ALA A CA 1
ATOM 594 C C . ALA A 1 81 ? 15.223 -3.919 -11.144 1.00 87.19 81 ALA A C 1
ATOM 596 O O . ALA A 1 81 ? 16.116 -3.265 -11.680 1.00 87.19 81 ALA A O 1
ATOM 597 N N . GLY A 1 82 ? 15.164 -5.251 -11.235 1.00 87.62 82 GLY A N 1
ATOM 598 C CA . GLY A 1 82 ? 16.130 -6.052 -11.983 1.00 87.62 82 GLY A CA 1
ATOM 599 C C . GLY A 1 82 ? 16.149 -5.710 -13.473 1.00 87.62 82 GLY A C 1
ATOM 600 O O . GLY A 1 82 ? 17.222 -5.520 -14.035 1.00 87.62 82 GLY A O 1
ATOM 601 N N . ALA A 1 83 ? 14.980 -5.557 -14.101 1.00 88.00 83 ALA A N 1
ATOM 602 C CA . ALA A 1 83 ? 14.861 -5.165 -15.505 1.00 88.00 83 ALA A CA 1
ATOM 603 C C . ALA A 1 83 ? 15.435 -3.764 -15.769 1.00 88.00 83 ALA A C 1
ATOM 605 O O . ALA A 1 83 ? 16.130 -3.566 -16.765 1.00 88.00 83 ALA A O 1
ATOM 606 N N . ALA A 1 84 ? 15.200 -2.809 -14.862 1.00 86.00 84 ALA A N 1
ATOM 607 C CA . ALA A 1 84 ? 15.764 -1.464 -14.960 1.00 86.00 84 ALA A CA 1
ATOM 608 C C . ALA A 1 84 ? 17.301 -1.486 -14.898 1.00 86.00 84 ALA A C 1
ATOM 610 O O . ALA A 1 84 ? 17.960 -0.886 -15.747 1.00 86.00 84 ALA A O 1
ATOM 611 N N . ILE A 1 85 ? 17.868 -2.221 -13.934 1.00 84.69 85 ILE A N 1
ATOM 612 C CA . ILE A 1 85 ? 19.323 -2.358 -13.773 1.00 84.69 85 ILE A CA 1
ATOM 613 C C . ILE A 1 85 ? 19.928 -3.081 -14.981 1.00 84.69 85 ILE A C 1
ATOM 615 O O . ILE A 1 85 ? 20.889 -2.592 -15.569 1.00 84.69 85 ILE A O 1
ATOM 619 N N . LEU A 1 86 ? 19.351 -4.217 -15.387 1.00 86.44 86 LEU A N 1
ATOM 620 C CA . LEU A 1 86 ? 19.860 -5.020 -16.499 1.00 86.44 86 LEU A CA 1
ATOM 621 C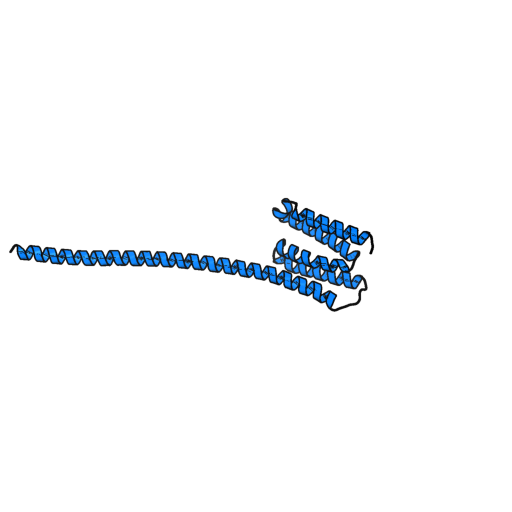 C . LEU A 1 86 ? 19.833 -4.242 -17.816 1.00 86.44 86 LEU A C 1
ATOM 623 O O . LEU A 1 86 ? 20.800 -4.293 -18.572 1.00 86.44 86 LEU A O 1
ATOM 627 N N . SER A 1 87 ? 18.762 -3.483 -18.067 1.00 84.81 87 SER A N 1
ATOM 628 C CA . SER A 1 87 ? 18.691 -2.610 -19.237 1.00 84.81 87 SER A CA 1
ATOM 629 C C . SER A 1 87 ? 19.780 -1.538 -19.204 1.00 84.81 87 SER A C 1
ATOM 631 O O . SER A 1 87 ? 20.480 -1.351 -20.198 1.00 84.81 87 SER A O 1
ATOM 633 N N . TYR A 1 88 ? 19.980 -0.868 -18.064 1.00 81.62 88 TYR A N 1
ATOM 634 C CA . TYR A 1 88 ? 21.000 0.174 -17.939 1.00 81.62 88 TYR A CA 1
ATOM 635 C C . TYR A 1 88 ? 22.412 -0.361 -18.227 1.00 81.62 88 TYR A C 1
ATOM 637 O O . TYR A 1 88 ? 23.168 0.255 -18.976 1.00 81.62 88 TYR A O 1
ATOM 645 N N . VAL A 1 89 ? 22.742 -1.544 -17.695 1.00 82.75 89 VAL A N 1
ATOM 646 C CA . VAL A 1 89 ? 24.012 -2.234 -17.977 1.00 82.75 89 VAL A CA 1
ATOM 647 C C . VAL A 1 89 ? 24.103 -2.649 -19.450 1.00 82.75 89 VAL A C 1
ATOM 649 O O . VAL A 1 89 ? 25.144 -2.465 -20.077 1.00 82.75 89 VAL A O 1
ATOM 652 N N . GLY A 1 90 ? 23.011 -3.157 -20.027 1.00 82.38 90 GLY A N 1
ATOM 653 C CA . GLY A 1 90 ? 22.941 -3.581 -21.428 1.00 82.38 90 GLY A CA 1
ATOM 654 C C . GLY A 1 90 ? 23.167 -2.453 -22.441 1.00 82.38 90 GLY A C 1
ATOM 655 O O . GLY A 1 90 ? 23.666 -2.713 -23.531 1.00 82.38 90 GLY A O 1
ATOM 656 N N . HIS A 1 91 ? 22.883 -1.200 -22.075 1.00 82.62 91 HIS A N 1
ATOM 657 C CA . HIS A 1 91 ? 23.185 -0.023 -22.901 1.00 82.62 91 HIS A CA 1
ATOM 658 C C . HIS A 1 91 ? 24.671 0.383 -22.876 1.00 82.62 91 HIS A C 1
ATOM 660 O O . HIS A 1 91 ? 25.040 1.380 -23.496 1.00 82.62 91 HIS A O 1
ATOM 666 N N . GLY A 1 92 ? 25.533 -0.358 -22.167 1.00 76.38 92 GLY A N 1
ATOM 667 C CA . GLY A 1 92 ? 26.971 -0.078 -22.083 1.00 76.38 92 GLY A CA 1
ATOM 668 C C . GLY A 1 92 ? 27.314 1.151 -21.237 1.00 76.38 92 GLY A C 1
ATOM 669 O O . GLY A 1 92 ? 28.409 1.699 -21.357 1.00 76.38 92 GLY A O 1
ATOM 670 N N . ALA A 1 93 ? 26.382 1.611 -20.400 1.00 72.31 93 ALA A N 1
ATOM 671 C CA . ALA A 1 93 ? 26.589 2.766 -19.543 1.00 72.31 93 ALA A CA 1
ATOM 672 C C . ALA A 1 93 ? 27.567 2.449 -18.397 1.00 72.31 93 ALA A C 1
ATOM 674 O O . ALA A 1 93 ? 27.615 1.330 -17.881 1.00 72.31 93 ALA A O 1
ATOM 675 N N . ALA A 1 94 ? 28.345 3.450 -17.978 1.00 75.62 94 ALA A N 1
ATOM 676 C CA . ALA A 1 94 ? 29.296 3.293 -16.885 1.00 75.62 94 ALA A CA 1
ATOM 677 C C . ALA A 1 94 ? 28.570 2.924 -15.582 1.00 75.62 94 ALA A C 1
ATOM 679 O O . ALA A 1 94 ? 27.617 3.594 -15.176 1.00 75.62 94 ALA A O 1
ATOM 680 N N . LEU A 1 95 ? 29.049 1.872 -14.913 1.00 73.94 95 LEU A N 1
ATOM 681 C CA . LEU A 1 95 ? 28.533 1.451 -13.616 1.00 73.94 95 LEU A CA 1
ATOM 682 C C . LEU A 1 95 ? 28.845 2.533 -12.581 1.00 73.94 95 LEU A C 1
ATOM 684 O O . LEU A 1 95 ? 29.966 2.637 -12.086 1.00 73.94 95 LEU A O 1
ATOM 688 N N . ASN A 1 96 ? 27.844 3.347 -12.260 1.00 79.69 96 ASN A N 1
ATOM 689 C CA . ASN A 1 96 ? 27.902 4.291 -11.157 1.00 79.69 96 ASN A CA 1
ATOM 690 C C . ASN A 1 96 ? 26.999 3.803 -10.006 1.00 79.69 96 ASN A C 1
ATOM 692 O O . ASN A 1 96 ? 26.028 3.078 -10.240 1.00 79.69 96 ASN A O 1
ATOM 696 N N . PRO A 1 97 ? 27.274 4.195 -8.750 1.00 77.62 97 PRO A N 1
ATOM 697 C CA . PRO A 1 97 ? 26.421 3.821 -7.621 1.00 77.62 97 PRO A CA 1
ATOM 698 C C . PRO A 1 97 ? 24.967 4.296 -7.775 1.00 77.62 97 PRO A C 1
ATOM 700 O O . PRO A 1 97 ? 24.048 3.637 -7.293 1.00 77.62 97 PRO A O 1
ATOM 703 N N . GLY A 1 98 ? 24.741 5.412 -8.478 1.00 76.75 98 GLY A N 1
ATOM 704 C CA . GLY A 1 98 ? 23.413 5.999 -8.690 1.00 76.75 98 GLY A CA 1
ATOM 705 C C . GLY A 1 98 ? 22.420 5.054 -9.375 1.00 76.75 98 GLY A C 1
ATOM 706 O O . GLY A 1 98 ? 21.245 5.040 -9.014 1.00 76.75 98 GLY A O 1
ATOM 707 N N . VAL A 1 99 ? 22.901 4.208 -10.288 1.00 75.25 99 VAL A N 1
ATOM 708 C CA . VAL A 1 99 ? 22.103 3.204 -11.018 1.00 75.25 99 VAL A CA 1
ATOM 709 C C . VAL A 1 99 ? 21.513 2.142 -10.105 1.00 75.25 99 VAL A C 1
ATOM 711 O O . VAL A 1 99 ? 20.435 1.625 -10.383 1.00 75.25 99 VAL A O 1
ATOM 714 N N . PHE A 1 100 ? 22.194 1.832 -9.007 1.00 79.00 100 PHE A N 1
ATOM 715 C CA . PHE A 1 100 ? 21.705 0.886 -8.012 1.00 79.00 100 PHE A CA 1
ATOM 716 C C . PHE A 1 100 ? 20.874 1.600 -6.953 1.00 79.00 100 PHE A C 1
ATOM 718 O O . PHE A 1 100 ? 19.800 1.122 -6.592 1.00 79.00 100 PHE A O 1
ATOM 725 N N . ILE A 1 101 ? 21.341 2.767 -6.493 1.00 82.19 101 ILE A N 1
ATOM 726 C CA . ILE A 1 101 ? 20.690 3.540 -5.432 1.00 82.19 101 ILE A CA 1
ATOM 727 C C . ILE A 1 101 ? 19.282 3.966 -5.850 1.00 82.19 101 ILE A C 1
ATOM 729 O O . ILE A 1 101 ? 18.368 3.826 -5.047 1.00 82.19 101 ILE A O 1
ATOM 733 N N . GLY A 1 102 ? 19.073 4.435 -7.084 1.00 80.31 102 GLY A N 1
ATOM 734 C CA . GLY A 1 102 ? 17.757 4.897 -7.542 1.00 80.31 102 GLY A CA 1
ATOM 735 C C . GLY A 1 102 ? 16.668 3.817 -7.431 1.00 80.31 102 GLY A C 1
ATOM 736 O O . GLY A 1 102 ? 15.707 3.999 -6.677 1.00 80.31 102 GLY A O 1
ATOM 737 N N . PRO A 1 103 ? 16.811 2.671 -8.121 1.00 83.19 103 PRO A N 1
ATOM 738 C CA . PRO A 1 103 ? 15.872 1.559 -8.027 1.00 83.19 103 PRO A CA 1
ATOM 739 C C . PRO A 1 103 ? 15.748 0.976 -6.615 1.00 83.19 103 PRO A C 1
ATOM 741 O O . PRO A 1 103 ? 14.622 0.722 -6.191 1.00 83.19 103 PRO A O 1
ATOM 744 N N . LEU A 1 104 ? 16.853 0.797 -5.870 1.00 84.19 104 LEU A N 1
ATOM 745 C CA . LEU A 1 104 ? 16.789 0.253 -4.505 1.00 84.19 104 LEU A CA 1
ATOM 746 C C . LEU A 1 104 ? 16.044 1.187 -3.558 1.00 84.19 104 LEU A C 1
ATOM 748 O O . LEU A 1 104 ? 15.147 0.746 -2.845 1.00 84.19 104 LEU A O 1
ATOM 752 N N . LEU A 1 105 ? 16.423 2.464 -3.533 1.00 84.50 105 LEU A N 1
ATOM 753 C CA . LEU A 1 105 ? 15.832 3.451 -2.638 1.00 84.50 105 LEU A CA 1
ATOM 754 C C . LEU A 1 105 ? 14.364 3.671 -3.004 1.00 84.50 105 LEU A C 1
ATOM 756 O O . LEU A 1 105 ? 13.508 3.705 -2.126 1.00 84.50 105 LEU A O 1
ATOM 760 N N . GLY A 1 106 ? 14.059 3.718 -4.303 1.00 82.25 106 GLY A N 1
ATOM 761 C CA . GLY A 1 106 ? 12.695 3.788 -4.805 1.00 82.25 106 GLY A CA 1
ATOM 762 C C . GLY A 1 106 ? 11.835 2.603 -4.365 1.00 82.25 106 GLY A C 1
ATOM 763 O O . GLY A 1 106 ? 10.738 2.799 -3.840 1.00 82.25 106 GLY A O 1
ATOM 764 N N . ALA A 1 107 ? 12.344 1.379 -4.522 1.00 84.88 107 ALA A N 1
ATOM 765 C CA . ALA A 1 107 ? 11.663 0.168 -4.075 1.00 84.88 107 ALA A CA 1
ATOM 766 C C . ALA A 1 107 ? 11.497 0.140 -2.547 1.00 84.88 107 ALA A C 1
ATOM 768 O O . ALA A 1 107 ? 10.410 -0.160 -2.056 1.00 84.88 107 ALA A O 1
ATOM 769 N N . ALA A 1 108 ? 12.537 0.503 -1.791 1.00 86.62 108 ALA A N 1
ATOM 770 C CA . ALA A 1 108 ? 12.509 0.537 -0.332 1.00 86.62 108 ALA A CA 1
ATOM 771 C C . ALA A 1 108 ? 11.466 1.529 0.194 1.00 86.62 108 ALA A C 1
ATOM 773 O O . ALA A 1 108 ? 10.658 1.164 1.046 1.00 86.62 108 ALA A O 1
ATOM 774 N N . VAL A 1 109 ? 11.432 2.751 -0.349 1.00 86.94 109 VAL A N 1
ATOM 775 C CA . VAL A 1 109 ? 10.435 3.767 0.013 1.00 86.94 109 VAL A CA 1
ATOM 776 C 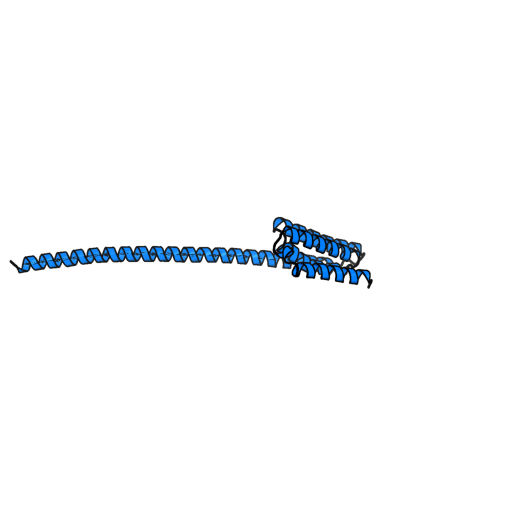C . VAL A 1 109 ? 9.028 3.279 -0.324 1.00 86.94 109 VAL A C 1
ATOM 778 O O . VAL A 1 109 ? 8.157 3.311 0.541 1.00 86.94 109 VAL A O 1
ATOM 781 N N . ALA A 1 110 ? 8.807 2.762 -1.536 1.00 83.75 110 ALA A N 1
ATOM 782 C CA . ALA A 1 110 ? 7.495 2.272 -1.953 1.00 83.75 110 ALA A CA 1
ATOM 783 C C . ALA A 1 110 ? 6.986 1.140 -1.039 1.00 83.75 110 ALA A C 1
ATOM 785 O O . ALA A 1 110 ? 5.845 1.173 -0.568 1.00 83.75 110 ALA A O 1
ATOM 786 N N . VAL A 1 111 ? 7.847 0.166 -0.727 1.00 82.12 111 VAL A N 1
ATOM 787 C CA . VAL A 1 111 ? 7.530 -0.940 0.186 1.00 82.12 111 VAL A CA 1
ATOM 788 C C . VAL A 1 111 ? 7.262 -0.424 1.600 1.00 82.12 111 VAL A C 1
ATOM 790 O O . VAL A 1 111 ? 6.258 -0.808 2.204 1.00 82.12 111 VAL A O 1
ATOM 793 N N . ALA A 1 112 ? 8.104 0.474 2.120 1.00 86.88 112 ALA A N 1
ATOM 794 C CA . ALA A 1 112 ? 7.944 1.048 3.452 1.00 86.88 112 ALA A CA 1
ATOM 795 C C . ALA A 1 112 ? 6.620 1.810 3.591 1.00 86.88 112 ALA A C 1
ATOM 797 O O . ALA A 1 112 ? 5.909 1.620 4.576 1.00 86.88 112 ALA A O 1
ATOM 798 N N . THR A 1 113 ? 6.238 2.615 2.595 1.00 83.69 113 THR A N 1
ATOM 799 C CA . THR A 1 113 ? 4.960 3.340 2.596 1.00 83.69 113 THR A CA 1
ATOM 800 C C . THR A 1 113 ? 3.770 2.385 2.637 1.00 83.69 113 THR A C 1
ATOM 802 O O . THR A 1 113 ? 2.850 2.578 3.433 1.00 83.69 113 THR A O 1
ATOM 805 N N . VAL A 1 114 ? 3.781 1.329 1.820 1.00 80.75 114 VAL A N 1
ATOM 806 C CA . VAL A 1 114 ? 2.661 0.379 1.744 1.00 80.75 114 VAL A CA 1
ATOM 807 C C . VAL A 1 114 ? 2.544 -0.451 3.019 1.00 80.75 114 VAL A C 1
ATOM 809 O O . VAL A 1 114 ? 1.450 -0.579 3.571 1.00 80.75 114 VAL A O 1
ATOM 812 N N . LEU A 1 115 ? 3.660 -0.975 3.530 1.00 84.50 115 LEU A N 1
ATOM 813 C CA . LEU A 1 115 ? 3.667 -1.716 4.792 1.00 84.50 115 LEU A CA 1
ATOM 814 C C . LEU A 1 115 ? 3.302 -0.818 5.978 1.00 84.50 115 LEU A C 1
ATOM 816 O O . LEU A 1 115 ? 2.537 -1.246 6.843 1.00 84.50 115 LEU A O 1
ATOM 820 N N . GLY A 1 116 ? 3.786 0.426 5.990 1.00 86.38 116 GLY A N 1
ATOM 821 C CA . GLY A 1 116 ? 3.450 1.430 6.995 1.00 86.38 116 GLY A CA 1
ATOM 822 C C . GLY A 1 116 ? 1.954 1.731 7.017 1.00 86.38 116 GLY A C 1
ATOM 823 O O . GLY A 1 116 ? 1.331 1.658 8.074 1.00 86.38 116 GLY A O 1
ATOM 824 N N . TYR A 1 117 ? 1.342 1.960 5.852 1.00 85.06 117 TYR A N 1
ATOM 825 C CA . TYR A 1 117 ? -0.103 2.171 5.746 1.00 85.06 117 TYR A CA 1
ATOM 826 C C . TYR A 1 117 ? -0.900 0.962 6.253 1.00 85.06 117 TYR A C 1
ATOM 828 O O . TYR A 1 117 ? -1.839 1.112 7.034 1.00 85.06 117 TYR A O 1
ATOM 836 N N . GLN A 1 118 ? -0.501 -0.254 5.870 1.00 84.81 118 GLN A N 1
ATOM 837 C CA . GLN A 1 118 ? -1.159 -1.471 6.344 1.00 84.81 118 GLN A CA 1
ATOM 838 C C . GLN A 1 118 ? -1.006 -1.680 7.857 1.00 84.81 118 GLN A C 1
ATOM 840 O O . GLN A 1 118 ? -1.942 -2.147 8.506 1.00 84.81 118 GLN A O 1
ATOM 845 N N . ALA A 1 119 ? 0.157 -1.359 8.427 1.00 86.75 119 ALA A N 1
ATOM 846 C CA . ALA A 1 119 ? 0.388 -1.433 9.866 1.00 86.75 119 ALA A CA 1
ATOM 847 C C . ALA A 1 119 ? -0.493 -0.430 10.619 1.00 86.75 119 ALA A C 1
ATOM 849 O O . ALA A 1 119 ? -1.190 -0.824 11.551 1.00 86.75 119 ALA A O 1
ATOM 850 N N . LEU A 1 120 ? -0.541 0.821 10.153 1.00 90.00 120 LEU A N 1
ATOM 851 C CA . LEU A 1 120 ? -1.408 1.860 10.710 1.00 90.00 120 LEU A CA 1
ATOM 852 C C . LEU A 1 120 ? -2.886 1.470 10.640 1.00 90.00 120 LEU A C 1
ATOM 854 O O . LEU A 1 120 ? -3.619 1.650 11.609 1.00 90.00 120 LEU A O 1
ATOM 858 N N . TYR A 1 121 ? -3.324 0.890 9.522 1.00 89.69 121 TYR A N 1
ATOM 859 C CA . TYR A 1 121 ? -4.705 0.446 9.359 1.00 89.69 121 TYR A CA 1
ATOM 860 C C . TYR A 1 121 ? -5.070 -0.681 10.336 1.00 89.69 121 TYR A C 1
ATOM 862 O O . TYR A 1 121 ? -6.109 -0.625 10.994 1.00 89.69 121 TYR A O 1
ATOM 870 N N . ARG A 1 122 ? -4.195 -1.687 10.484 1.00 90.25 122 ARG A N 1
ATOM 871 C CA . ARG A 1 122 ? -4.397 -2.779 11.452 1.00 90.25 122 ARG A CA 1
ATOM 872 C C . ARG A 1 122 ? -4.432 -2.272 12.890 1.00 90.25 122 ARG A C 1
ATOM 874 O O . ARG A 1 122 ? -5.265 -2.737 13.666 1.00 90.25 122 ARG A O 1
ATOM 881 N N . GLU A 1 123 ? -3.556 -1.332 13.228 1.00 93.12 123 GLU A N 1
ATOM 882 C CA . GLU A 1 123 ? -3.512 -0.725 14.557 1.00 93.12 123 GLU A CA 1
ATOM 883 C C . GLU A 1 123 ? -4.782 0.082 14.845 1.00 93.12 123 GLU A C 1
ATOM 885 O O . GLU A 1 123 ? -5.387 -0.076 15.902 1.00 93.12 123 GLU A O 1
ATOM 890 N N . SER A 1 124 ? -5.251 0.870 13.873 1.00 93.69 124 SER A N 1
ATOM 891 C CA . SER A 1 124 ? -6.510 1.616 13.973 1.00 93.69 124 SER A CA 1
ATOM 892 C C . SER A 1 124 ? -7.703 0.691 14.239 1.00 93.69 124 SER A C 1
ATOM 894 O O . SER A 1 124 ? -8.474 0.921 15.169 1.00 93.69 124 SER A O 1
ATOM 896 N N . GLU A 1 125 ? -7.815 -0.414 13.496 1.00 94.12 125 GLU A N 1
ATOM 897 C CA . GLU A 1 125 ? -8.880 -1.403 13.699 1.00 94.12 125 GLU A CA 1
ATOM 898 C C . GLU A 1 125 ? -8.776 -2.118 15.051 1.00 94.12 125 GLU A C 1
ATOM 900 O O . GLU A 1 125 ? -9.790 -2.414 15.683 1.00 94.12 125 GLU A O 1
ATOM 905 N N . ARG A 1 126 ? -7.557 -2.392 15.529 1.00 94.50 126 ARG A N 1
ATOM 906 C CA . ARG A 1 126 ? -7.346 -2.973 16.860 1.00 94.50 126 ARG A CA 1
ATOM 907 C C . ARG A 1 126 ? -7.765 -1.999 17.957 1.00 94.50 126 ARG A C 1
ATOM 909 O O . ARG A 1 126 ? -8.497 -2.390 18.860 1.00 94.50 126 ARG A O 1
ATOM 916 N N . ARG A 1 127 ? -7.362 -0.734 17.844 1.00 95.56 127 ARG A N 1
ATOM 917 C CA . ARG A 1 127 ? -7.761 0.332 18.764 1.00 95.56 127 ARG A CA 1
ATOM 918 C C . ARG A 1 127 ? -9.276 0.525 18.775 1.00 95.56 127 ARG A C 1
ATOM 920 O O . ARG A 1 127 ? -9.845 0.676 19.850 1.00 95.56 127 ARG A O 1
ATOM 927 N N . ARG A 1 128 ? -9.927 0.486 17.607 1.00 96.25 128 ARG A N 1
ATOM 928 C CA . ARG A 1 128 ? -11.388 0.583 17.488 1.00 96.25 128 ARG A CA 1
ATOM 929 C C . ARG A 1 128 ? -12.086 -0.536 18.262 1.00 96.25 128 ARG A C 1
ATOM 931 O O . ARG A 1 128 ? -12.922 -0.236 19.106 1.00 96.25 128 ARG A O 1
ATOM 938 N N . ARG A 1 129 ? -11.669 -1.792 18.056 1.00 96.62 129 ARG A N 1
ATOM 939 C CA . ARG A 1 129 ? -12.203 -2.952 18.794 1.00 96.62 129 ARG A CA 1
ATOM 940 C C . ARG A 1 129 ? -12.035 -2.820 20.310 1.00 96.62 129 ARG A C 1
ATOM 942 O O . ARG A 1 129 ? -12.987 -3.036 21.044 1.00 96.62 129 ARG A O 1
ATOM 949 N N . LEU A 1 130 ? -10.863 -2.387 20.777 1.00 97.31 130 LEU A N 1
ATOM 950 C CA . LEU A 1 130 ? -10.611 -2.200 22.213 1.00 97.31 130 LEU A CA 1
ATOM 951 C C . LEU A 1 130 ? -11.488 -1.103 22.839 1.00 97.31 130 LEU A C 1
ATOM 953 O O . LEU A 1 130 ? -11.894 -1.221 23.992 1.00 97.31 130 LEU A O 1
ATOM 957 N N . ILE A 1 131 ? -11.785 -0.030 22.099 1.00 97.69 131 ILE A N 1
ATOM 958 C CA . ILE A 1 131 ? -12.711 1.015 22.561 1.00 97.69 131 ILE A CA 1
ATOM 959 C C . ILE A 1 131 ? -14.136 0.458 22.656 1.00 97.69 131 ILE A C 1
ATOM 961 O O . ILE A 1 131 ? -14.818 0.720 23.645 1.00 97.69 131 ILE A O 1
ATOM 965 N N . GLU A 1 132 ? -14.572 -0.311 21.655 1.00 98.00 132 GLU A N 1
ATOM 966 C CA . GLU A 1 132 ? -15.887 -0.965 21.649 1.00 98.00 132 GLU A CA 1
ATOM 967 C C . GLU A 1 132 ? -16.038 -1.923 22.847 1.00 98.00 132 GLU A C 1
ATOM 969 O O . GLU A 1 132 ? -17.029 -1.840 23.573 1.00 98.00 132 GLU A O 1
ATOM 974 N N . GLU A 1 133 ? -15.023 -2.747 23.127 1.00 97.50 133 GLU A N 1
ATOM 975 C CA . GLU A 1 133 ? -14.983 -3.633 24.300 1.00 97.50 133 GLU A CA 1
ATOM 976 C C . GLU A 1 133 ? -15.036 -2.848 25.621 1.00 97.50 133 GLU A C 1
ATOM 978 O O . GLU A 1 133 ? -15.847 -3.156 26.495 1.00 97.50 133 GLU A O 1
ATOM 983 N N . LEU A 1 134 ? -14.241 -1.780 25.761 1.00 98.06 134 LEU A N 1
ATOM 984 C CA . LEU A 1 134 ? -14.231 -0.959 26.976 1.00 98.06 134 LEU A CA 1
ATOM 985 C C . LEU A 1 134 ? -15.592 -0.299 27.245 1.00 98.06 134 LEU A C 1
ATOM 987 O O . LEU A 1 134 ? -16.020 -0.201 28.398 1.00 98.06 134 LEU A O 1
ATOM 991 N N . ILE A 1 135 ? -16.266 0.176 26.194 1.00 98.25 135 ILE A N 1
ATOM 992 C CA . ILE A 1 135 ? -17.609 0.757 26.303 1.00 98.25 135 ILE A CA 1
ATOM 993 C C . ILE A 1 135 ? -18.607 -0.307 26.767 1.00 98.25 135 ILE A C 1
ATOM 995 O O . ILE A 1 135 ? -19.390 -0.031 27.678 1.00 98.25 135 ILE A O 1
ATOM 999 N N . ALA A 1 136 ? -18.555 -1.512 26.193 1.00 97.81 136 ALA A N 1
ATOM 1000 C CA . ALA A 1 136 ? -19.426 -2.618 26.579 1.00 97.81 136 ALA A CA 1
ATOM 1001 C C . ALA A 1 136 ? -19.248 -2.988 28.061 1.00 97.81 136 ALA A C 1
ATOM 1003 O O . ALA A 1 136 ? -20.219 -2.989 28.815 1.00 97.81 136 ALA A O 1
ATOM 1004 N N . THR A 1 137 ? -18.008 -3.173 28.521 1.00 97.56 137 THR A N 1
ATOM 1005 C CA . THR A 1 137 ? -17.725 -3.512 29.925 1.00 97.56 137 THR A CA 1
ATOM 1006 C C . THR A 1 137 ? -18.169 -2.412 30.892 1.00 97.56 137 THR A C 1
ATOM 1008 O O . THR A 1 137 ? -18.701 -2.700 31.963 1.00 97.56 137 THR A O 1
ATOM 1011 N N . ARG A 1 138 ? -18.009 -1.130 30.532 1.00 97.69 138 ARG A N 1
ATOM 1012 C CA . ARG A 1 138 ? -18.525 -0.020 31.354 1.00 97.69 138 ARG A CA 1
ATOM 1013 C C . ARG A 1 138 ? -20.050 -0.016 31.432 1.00 97.69 138 ARG A C 1
ATOM 1015 O O . ARG A 1 138 ? -20.595 0.302 32.486 1.00 97.69 138 ARG A O 1
ATOM 1022 N N . ALA A 1 139 ? -20.734 -0.363 30.343 1.00 97.81 139 ALA A N 1
ATOM 1023 C CA . ALA A 1 139 ? -22.188 -0.480 30.334 1.00 97.81 139 ALA A CA 1
ATOM 1024 C C . ALA A 1 139 ? -22.669 -1.639 31.224 1.00 97.81 139 ALA A C 1
ATOM 1026 O O . ALA A 1 139 ? -23.631 -1.469 31.976 1.00 97.81 139 ALA A O 1
ATOM 1027 N N . GLU A 1 140 ? -21.973 -2.778 31.188 1.00 97.56 140 GLU A N 1
ATOM 1028 C CA . GLU A 1 140 ? -22.228 -3.925 32.066 1.00 97.56 140 GLU A CA 1
ATOM 1029 C C . GLU A 1 140 ? -22.008 -3.571 33.541 1.00 97.56 140 GLU A C 1
ATOM 1031 O O . GLU A 1 140 ? -22.885 -3.829 34.367 1.00 97.56 140 GLU A O 1
ATOM 1036 N N . LEU A 1 141 ? -20.898 -2.899 33.871 1.00 97.75 141 LEU A N 1
ATOM 1037 C CA . LEU A 1 141 ? -20.618 -2.447 35.236 1.00 97.75 141 LEU A CA 1
ATOM 1038 C C . LEU A 1 141 ? -21.703 -1.486 35.742 1.00 97.75 141 LEU A C 1
ATOM 1040 O O . LEU A 1 141 ? -22.254 -1.693 36.819 1.00 97.75 141 LEU A O 1
ATOM 1044 N N . ALA A 1 142 ? -22.090 -0.494 34.936 1.00 97.19 142 ALA A N 1
ATOM 1045 C CA . ALA A 1 142 ? -23.157 0.440 35.294 1.00 97.19 142 ALA A CA 1
ATOM 1046 C C . ALA A 1 142 ? -24.526 -0.252 35.453 1.00 97.19 142 ALA A C 1
ATOM 1048 O O . ALA A 1 142 ? -25.380 0.194 36.223 1.00 97.19 142 ALA A O 1
ATOM 1049 N N . ALA A 1 143 ? -24.793 -1.332 34.712 1.00 96.81 143 ALA A N 1
ATOM 1050 C CA . ALA A 1 143 ? -25.992 -2.143 34.908 1.00 96.81 143 ALA A CA 1
ATOM 1051 C C . ALA A 1 143 ? -25.935 -2.929 36.229 1.00 96.81 143 ALA A C 1
ATOM 1053 O O . ALA A 1 143 ?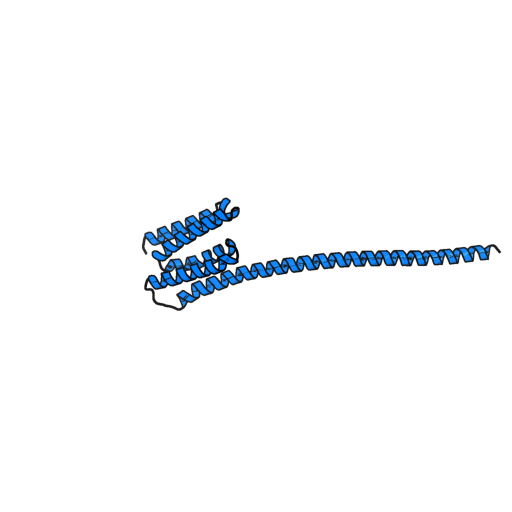 -26.915 -2.921 36.976 1.00 96.81 143 ALA A O 1
ATOM 1054 N N . ALA A 1 144 ? -24.788 -3.535 36.545 1.00 96.31 144 ALA A N 1
ATOM 1055 C CA . ALA A 1 144 ? -24.572 -4.268 37.788 1.00 96.31 144 ALA A CA 1
ATOM 1056 C C . ALA A 1 144 ? -24.683 -3.357 39.023 1.00 96.31 144 ALA A C 1
ATOM 1058 O O . ALA A 1 144 ? -25.399 -3.691 39.966 1.00 96.31 144 ALA A O 1
ATOM 1059 N N . GLU A 1 145 ? -24.065 -2.172 38.994 1.00 96.25 145 GLU A N 1
ATOM 1060 C CA . GLU A 1 145 ? -24.149 -1.180 40.075 1.00 96.25 145 GLU A CA 1
ATOM 1061 C C . GLU A 1 145 ? -25.584 -0.693 40.299 1.00 96.25 145 GLU A C 1
ATOM 1063 O O . GLU A 1 145 ? -26.046 -0.632 41.437 1.00 96.25 145 GLU A O 1
ATOM 1068 N N . ARG A 1 146 ? -26.338 -0.410 39.225 1.00 96.06 146 ARG A N 1
ATOM 1069 C CA . ARG A 1 146 ? -27.760 -0.035 39.340 1.00 96.06 146 ARG A CA 1
ATOM 1070 C C . ARG A 1 146 ? -28.602 -1.150 39.951 1.00 96.06 146 ARG A C 1
ATOM 1072 O O . ARG A 1 146 ? -29.495 -0.873 40.755 1.00 96.06 146 ARG A O 1
ATOM 1079 N N . HIS A 1 147 ? -28.327 -2.400 39.585 1.00 96.06 147 HIS A N 1
ATOM 1080 C CA . HIS A 1 147 ? -29.029 -3.547 40.149 1.00 96.06 147 HIS A CA 1
ATOM 1081 C C . HIS A 1 147 ? -28.717 -3.712 41.643 1.00 96.06 147 HIS A C 1
ATOM 1083 O O . HIS A 1 147 ? -29.641 -3.824 42.448 1.00 96.06 147 HIS A O 1
ATOM 1089 N N . ALA A 1 148 ? -27.438 -3.621 42.023 1.00 95.31 148 ALA A N 1
ATOM 1090 C CA . ALA A 1 148 ? -27.000 -3.651 43.416 1.00 95.31 148 ALA A CA 1
ATOM 1091 C C . ALA A 1 148 ? -27.604 -2.501 44.240 1.00 95.31 148 ALA A C 1
ATOM 1093 O O . ALA A 1 148 ? -28.122 -2.735 45.330 1.00 95.31 148 ALA A O 1
ATOM 1094 N N . GLY A 1 149 ? -27.627 -1.279 43.696 1.00 95.62 149 GLY A N 1
ATOM 1095 C CA . GLY A 1 149 ? -28.253 -0.122 44.339 1.00 95.62 149 GLY A CA 1
ATOM 1096 C C . GLY A 1 149 ? -29.756 -0.310 44.563 1.00 95.62 149 GLY A C 1
ATOM 1097 O O . GLY A 1 149 ? -30.265 -0.014 45.641 1.00 95.62 149 GLY A O 1
ATOM 1098 N N . THR A 1 150 ? -30.464 -0.882 43.584 1.00 96.12 150 THR A N 1
ATOM 1099 C CA . THR A 1 150 ? -31.902 -1.183 43.708 1.00 96.12 150 THR A CA 1
ATOM 1100 C C . THR A 1 150 ? -32.173 -2.237 44.788 1.00 96.12 150 THR A C 1
ATOM 1102 O O . THR A 1 150 ? -33.158 -2.133 45.518 1.00 96.12 150 THR A O 1
ATOM 1105 N N . LEU A 1 151 ? -31.312 -3.253 44.905 1.00 95.00 151 LEU A N 1
ATOM 1106 C CA . LEU A 1 151 ? -31.425 -4.288 45.937 1.00 95.00 151 LEU A CA 1
ATOM 1107 C C . LEU A 1 151 ? -31.165 -3.729 47.341 1.00 95.00 151 LEU A C 1
ATOM 1109 O O . LEU A 1 151 ? -31.964 -3.977 48.242 1.00 95.00 151 LEU A O 1
ATOM 1113 N N . ALA A 1 152 ? -30.107 -2.932 47.509 1.00 94.31 152 ALA A N 1
ATOM 1114 C CA . ALA A 1 152 ? -29.776 -2.302 48.787 1.00 94.31 152 ALA A CA 1
ATOM 1115 C C . ALA A 1 152 ? -30.907 -1.388 49.286 1.00 94.31 152 ALA A C 1
ATOM 1117 O O . ALA A 1 152 ? -31.271 -1.417 50.463 1.00 94.31 152 ALA A O 1
ATOM 1118 N N . GLU A 1 153 ? -31.515 -0.619 48.381 1.00 94.81 153 GLU A N 1
ATOM 1119 C CA . GLU A 1 153 ? -32.628 0.266 48.722 1.00 94.81 153 GLU A CA 1
ATOM 1120 C C . GLU A 1 153 ? -33.886 -0.513 49.126 1.00 94.81 153 GLU A C 1
ATOM 1122 O O . GLU A 1 153 ? -34.554 -0.157 50.096 1.00 94.81 153 GLU A O 1
ATOM 1127 N N . ARG A 1 154 ? -34.188 -1.628 48.447 1.00 95.94 154 ARG A N 1
ATOM 1128 C CA . ARG A 1 154 ? -35.299 -2.510 48.842 1.00 95.94 154 ARG A CA 1
ATOM 1129 C C . ARG A 1 154 ? -35.129 -3.061 50.254 1.00 95.94 154 ARG A C 1
ATOM 1131 O O . ARG A 1 154 ? -36.098 -3.106 51.006 1.00 95.94 154 ARG A O 1
ATOM 1138 N N . GLU A 1 155 ? -33.920 -3.466 50.621 1.00 93.00 155 GLU A N 1
ATOM 1139 C CA . GLU A 1 155 ? -33.626 -3.980 51.960 1.00 93.00 155 GLU A CA 1
ATOM 1140 C C . GLU A 1 155 ? -33.696 -2.882 53.034 1.00 93.00 155 GLU A C 1
ATOM 1142 O O . GLU A 1 155 ? -34.154 -3.129 54.153 1.00 93.00 155 GLU A O 1
ATOM 1147 N N . ARG A 1 156 ? -33.289 -1.651 52.694 1.00 94.19 156 ARG A N 1
ATOM 1148 C CA . ARG A 1 156 ? -33.467 -0.472 53.553 1.00 94.19 156 ARG A CA 1
ATOM 1149 C C . ARG A 1 156 ? -34.948 -0.192 53.807 1.00 94.19 156 ARG A C 1
ATOM 1151 O O . ARG A 1 156 ? -35.350 -0.107 54.964 1.00 94.19 156 ARG A O 1
ATOM 1158 N N . LEU A 1 157 ? -35.755 -0.126 52.746 1.00 93.88 157 LEU A N 1
ATOM 1159 C CA . LEU A 1 157 ? -37.201 0.104 52.833 1.00 93.88 157 LEU A CA 1
ATOM 1160 C C . LEU A 1 157 ? -37.912 -0.996 53.634 1.00 93.88 157 LEU A C 1
ATOM 1162 O O . LEU A 1 157 ? -38.788 -0.693 54.438 1.00 93.88 157 LEU A O 1
ATOM 1166 N N . ALA A 1 158 ? -37.522 -2.264 53.464 1.00 91.81 158 ALA A N 1
ATOM 1167 C CA . ALA A 1 158 ? -38.091 -3.372 54.230 1.00 91.81 158 ALA A CA 1
ATOM 1168 C C . ALA A 1 158 ? -37.847 -3.227 55.743 1.00 91.81 158 ALA A C 1
ATOM 1170 O O . ALA A 1 158 ? -38.763 -3.468 56.528 1.00 91.81 158 ALA A O 1
ATOM 1171 N N . ARG A 1 159 ? -36.643 -2.797 56.150 1.00 91.56 159 ARG A N 1
ATOM 1172 C CA . ARG A 1 159 ? -36.327 -2.512 57.560 1.00 91.56 159 ARG A CA 1
ATOM 1173 C C . ARG A 1 159 ? -37.108 -1.315 58.097 1.00 91.56 159 ARG A C 1
ATOM 1175 O O . ARG A 1 159 ? -37.723 -1.428 59.148 1.00 91.56 159 ARG A O 1
ATOM 1182 N N . GLU A 1 160 ? -37.147 -0.212 57.354 1.00 92.38 160 GLU A N 1
ATOM 1183 C CA . GLU A 1 160 ? -37.816 1.025 57.783 1.00 92.38 160 GLU A CA 1
ATOM 1184 C C . GLU A 1 160 ? -39.334 0.822 57.969 1.00 92.38 160 GLU A C 1
ATOM 1186 O O . GLU A 1 160 ? -39.908 1.287 58.955 1.00 92.38 160 GLU A O 1
ATOM 1191 N N . ILE A 1 161 ? -39.972 0.045 57.080 1.00 89.88 161 ILE A N 1
ATOM 1192 C CA . ILE A 1 161 ? -41.381 -0.372 57.206 1.00 89.88 161 ILE A CA 1
ATOM 1193 C C . ILE A 1 161 ? -41.582 -1.301 58.410 1.00 89.88 161 ILE A C 1
ATOM 1195 O O . ILE A 1 161 ? -42.583 -1.182 59.117 1.00 89.88 161 ILE A O 1
ATOM 1199 N N . HIS A 1 162 ? -40.657 -2.234 58.653 1.00 90.75 162 HIS A N 1
ATOM 1200 C CA . HIS A 1 162 ? -40.753 -3.144 59.794 1.00 90.75 162 HIS A CA 1
ATOM 1201 C C . HIS A 1 162 ? -40.695 -2.385 61.125 1.00 90.75 162 HIS A C 1
ATOM 1203 O O . HIS A 1 162 ? -41.537 -2.611 61.993 1.00 90.75 162 HIS A O 1
ATOM 1209 N N . ASP A 1 163 ? -39.769 -1.434 61.248 1.00 93.38 163 ASP A N 1
ATOM 1210 C CA . ASP A 1 163 ? -39.621 -0.611 62.447 1.00 93.38 163 ASP A CA 1
ATOM 1211 C C . ASP A 1 163 ? -40.855 0.276 62.680 1.00 93.38 163 ASP A C 1
ATOM 1213 O O . ASP A 1 163 ? -41.359 0.351 63.803 1.00 93.38 163 ASP A O 1
ATOM 1217 N N . THR A 1 164 ? -41.412 0.893 61.628 1.00 88.50 164 THR A N 1
ATOM 1218 C CA . THR A 1 164 ? -42.637 1.709 61.757 1.00 88.50 164 THR A CA 1
ATOM 1219 C C . THR A 1 164 ? -43.873 0.878 62.094 1.00 88.50 164 THR A C 1
ATOM 1221 O O . THR A 1 164 ? -44.695 1.317 62.899 1.00 88.50 164 THR A O 1
ATOM 1224 N N . LEU A 1 165 ? -44.016 -0.328 61.534 1.00 83.38 165 LEU A N 1
ATOM 1225 C CA . LEU A 1 165 ? -45.105 -1.241 61.900 1.00 83.38 165 LEU A CA 1
ATOM 1226 C C . LEU A 1 165 ? -44.987 -1.710 63.353 1.00 83.38 165 LEU A C 1
ATOM 1228 O O . LEU A 1 165 ? -45.986 -1.722 64.074 1.00 83.38 165 LEU A O 1
ATOM 1232 N N . ALA A 1 166 ? -43.778 -2.053 63.801 1.00 82.44 166 ALA A N 1
ATOM 1233 C CA . ALA A 1 166 ? -43.527 -2.421 65.190 1.00 82.44 166 ALA A CA 1
ATOM 1234 C C . ALA A 1 166 ? -43.840 -1.256 66.151 1.00 82.44 166 ALA A C 1
ATOM 1236 O O . ALA A 1 166 ? -44.495 -1.460 67.175 1.00 82.44 166 ALA A O 1
ATOM 1237 N N . GLN A 1 167 ? -43.453 -0.025 65.796 1.00 80.31 167 GLN A N 1
ATOM 1238 C CA . GLN A 1 167 ? -43.766 1.183 66.572 1.00 80.31 167 GLN A CA 1
ATOM 1239 C C . GLN A 1 167 ? -45.267 1.507 66.603 1.00 80.31 167 GLN A C 1
ATOM 1241 O O . GLN A 1 167 ? -45.802 1.815 67.667 1.00 80.31 167 GLN A O 1
ATOM 1246 N N . GLY A 1 168 ? -45.969 1.409 65.469 1.00 80.88 168 GLY A N 1
ATOM 1247 C CA . GLY A 1 168 ? -47.408 1.680 65.389 1.00 80.88 168 GLY A CA 1
ATOM 1248 C C . GLY A 1 168 ? -48.255 0.713 66.224 1.00 80.88 168 GLY A C 1
ATOM 1249 O O . GLY A 1 168 ? -49.238 1.128 66.833 1.00 80.88 168 GLY A O 1
ATOM 1250 N N . LEU A 1 169 ? -47.848 -0.557 66.314 1.00 74.19 169 LEU A N 1
ATOM 1251 C CA . LEU A 1 169 ? -48.521 -1.565 67.144 1.00 74.19 169 LEU A CA 1
ATOM 1252 C C . LEU A 1 169 ? -48.275 -1.351 68.646 1.00 74.19 169 LEU A C 1
ATOM 1254 O O . LEU A 1 169 ? -49.198 -1.507 69.439 1.00 74.19 169 LEU A O 1
ATOM 1258 N N . SER A 1 170 ? -47.067 -0.933 69.033 1.00 72.81 170 SER A N 1
ATOM 1259 C CA . SER A 1 170 ? -46.730 -0.584 70.422 1.00 72.81 170 SER A CA 1
ATOM 1260 C C . SER A 1 170 ? -47.447 0.673 70.930 1.00 72.81 170 SER A C 1
ATOM 1262 O O . SER A 1 170 ? -47.558 0.842 72.137 1.00 72.81 170 SER A O 1
ATOM 1264 N N . SER A 1 171 ? -47.885 1.566 70.040 1.00 74.25 171 SER A N 1
ATOM 1265 C CA . SER A 1 171 ? -48.543 2.832 70.390 1.00 74.25 171 SER A CA 1
ATOM 1266 C C . SER A 1 171 ? -50.047 2.697 70.678 1.00 74.25 171 SER A C 1
ATOM 1268 O O . SER A 1 171 ? -50.647 3.656 71.164 1.00 74.25 171 SER A O 1
ATOM 1270 N N . ILE A 1 172 ? -50.675 1.575 70.309 1.00 68.44 172 ILE A N 1
ATOM 1271 C CA . ILE A 1 172 ? -52.131 1.352 70.431 1.00 68.44 172 ILE A CA 1
ATOM 1272 C C . ILE A 1 172 ? -52.476 0.493 71.668 1.00 68.44 172 ILE A C 1
ATOM 1274 O O . ILE A 1 172 ? -53.650 0.361 72.020 1.00 68.44 172 ILE A O 1
ATOM 1278 N N . GLN A 1 173 ? -51.464 -0.051 72.350 1.00 53.50 173 GLN A N 1
ATOM 1279 C CA . GLN A 1 173 ? -51.590 -0.690 73.666 1.00 53.50 173 GLN A CA 1
ATOM 1280 C C . GLN A 1 173 ? -51.227 0.284 74.785 1.00 53.50 173 GLN A C 1
ATOM 1282 O O . GLN A 1 173 ? -51.856 0.163 75.859 1.00 53.50 173 GLN A O 1
#

pLDDT: mean 85.01, std 7.92, range [53.5, 98.25]

Radius of gyration: 34.75 Å; chains: 1; bounding box: 81×24×106 Å

Sequence (173 aa):
HSAAGTAAAAVTGAVYAAGSHLPPVRTSRRAAAVWLGVLGASWLVMLCLTAEALWVAFPLYFLQLHLLPARWSLPAVALTAGAAILSYVGHGAALNPGVFIGPLLGAAVAVATVLGYQALYRESERRRRLIEELIATRAELAAAERHAGTLAERERLAREIHDTLAQGLSSIQ